Protein AF-A0A2D8G8D3-F1 (afdb_monomer)

Sequence (87 aa):
GKWRFKLKAKPSDDVGQSFSIHIPVDDRHDELVALFEATDFANKPTRVFVTGKLSTFDAPMNFVRKTGLSINVNSSKDILLKVPTKE

Solvent-accessible surface area (backbone atoms only — not comparable to full-atom values): 5324 Å² total; per-residue (Å²): 106,71,46,77,46,70,48,75,51,58,95,88,50,65,93,80,66,48,38,41,37,36,34,38,62,52,100,55,33,67,61,52,51,52,51,52,52,55,28,60,76,66,74,46,89,82,69,70,45,78,51,61,51,75,47,76,46,89,35,78,47,101,88,49,81,44,80,37,54,36,32,43,32,84,43,47,79,39,53,30,79,56,83,82,76,81,127

Radius of gyration: 14.56 Å; Cα contacts (8 Å, |Δi|>4): 125; chains: 1; bounding box: 34×34×36 Å

Nearest PDB structures (foldseek):
  5tws-assembly1_A  TM=3.597E-01  e=2.812E+00  Homo sapiens
  7kt9-assembly1_A  TM=3.596E-01  e=2.644E+00  Homo sapiens
  7ktl-assembly1_A  TM=3.476E-01  e=2.644E+00  Homo sapiens
  4yd2-assembly1_A  TM=3.527E-01  e=4.070E+00  Homo sapiens
  5cfi-assembly1_B  TM=4.720E-01  e=5.890E+00  Plasmodium falciparum 3D7

Foldseek 3Di:
DKDKDKADDDPPDDPPPIAIEIADPDDCNVVVVVVVVVCVVVVHDQDKQADFDKDWDWDDDPPDIDIGIYGYGPHPVRIGSDDDDDD

Secondary structure (DSSP, 8-state):
-EEEEEEPPPTTSPTT--EEEEEE-STTHHHHHHHHHHHHHTT-PPP-EE-SEEEEEEEE-SS-EEEEEEEE-S-GGGEESS-----

Structure (mmCIF, N/CA/C/O backbone):
data_AF-A0A2D8G8D3-F1
#
_entry.id   AF-A0A2D8G8D3-F1
#
loop_
_atom_site.group_PDB
_atom_site.id
_atom_site.type_symbol
_atom_site.label_atom_id
_atom_site.label_alt_id
_atom_site.label_comp_id
_atom_site.label_asym_id
_atom_site.label_entity_id
_atom_site.label_seq_id
_atom_site.pdbx_PDB_ins_code
_atom_site.Cartn_x
_atom_site.Cartn_y
_atom_site.Cartn_z
_atom_site.occupancy
_atom_site.B_iso_or_equiv
_atom_site.auth_seq_id
_atom_site.auth_comp_id
_atom_site.auth_asym_id
_atom_site.auth_atom_id
_atom_site.pdbx_PDB_model_num
ATOM 1 N N . GLY A 1 1 ? -14.805 7.667 -1.312 1.00 77.00 1 GLY A N 1
ATOM 2 C CA . GLY A 1 1 ? -13.624 8.093 -2.103 1.00 77.00 1 GLY A CA 1
ATOM 3 C C . GLY A 1 1 ? -12.487 7.099 -1.921 1.00 77.00 1 GLY A C 1
ATOM 4 O O . GLY A 1 1 ? -12.660 6.150 -1.165 1.00 77.00 1 GLY A O 1
ATOM 5 N N . LYS A 1 2 ? -11.343 7.277 -2.597 1.00 82.06 2 LYS A N 1
ATOM 6 C CA . LYS A 1 2 ? -10.120 6.491 -2.342 1.00 82.06 2 LYS A CA 1
ATOM 7 C C . LYS A 1 2 ? -8.967 7.427 -2.007 1.00 82.06 2 LYS A C 1
ATOM 9 O O . LYS A 1 2 ? -8.708 8.372 -2.747 1.00 82.06 2 LYS A O 1
ATOM 14 N N . TRP A 1 3 ? -8.273 7.131 -0.922 1.00 84.06 3 TRP A N 1
ATOM 15 C CA . TRP A 1 3 ? -7.039 7.786 -0.536 1.00 84.06 3 TRP A CA 1
ATOM 16 C C . TRP A 1 3 ? -5.850 7.084 -1.191 1.00 84.06 3 TRP A C 1
ATOM 18 O O . TRP A 1 3 ? -5.735 5.857 -1.164 1.00 84.06 3 TRP A O 1
ATOM 28 N N . ARG A 1 4 ? -4.967 7.862 -1.822 1.00 86.81 4 ARG A N 1
ATOM 29 C CA . ARG A 1 4 ? -3.746 7.354 -2.452 1.00 86.81 4 ARG A CA 1
ATOM 30 C C . ARG A 1 4 ? -2.556 7.635 -1.548 1.00 86.81 4 ARG A C 1
ATOM 32 O O . ARG A 1 4 ?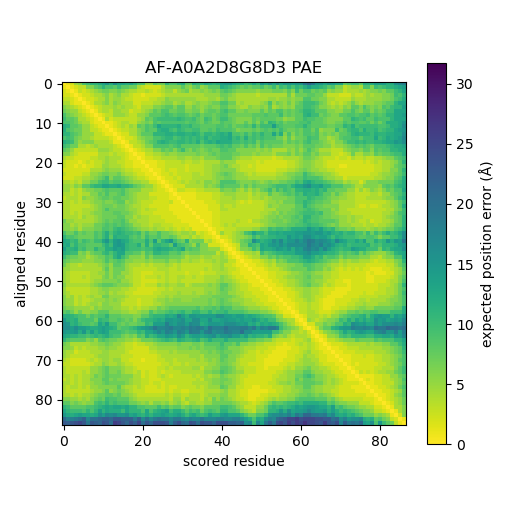 -2.065 8.761 -1.502 1.00 86.81 4 ARG A O 1
ATOM 39 N N . PHE A 1 5 ? -2.047 6.589 -0.916 1.00 83.25 5 PHE A N 1
ATOM 40 C CA . PHE A 1 5 ? -0.808 6.640 -0.158 1.00 83.25 5 PHE A CA 1
ATOM 41 C C . PHE A 1 5 ? 0.374 6.285 -1.070 1.00 83.25 5 PHE A C 1
ATOM 43 O O . PHE A 1 5 ? 0.375 5.240 -1.725 1.00 83.25 5 PHE A O 1
ATOM 50 N N . LYS A 1 6 ? 1.382 7.159 -1.162 1.00 81.62 6 LYS A N 1
ATOM 51 C CA . LYS A 1 6 ? 2.613 6.881 -1.920 1.00 81.62 6 LYS A CA 1
ATOM 52 C C . LYS A 1 6 ? 3.656 6.309 -0.968 1.00 81.62 6 LYS A C 1
ATOM 54 O O . LYS A 1 6 ? 4.199 7.050 -0.152 1.00 81.62 6 LYS A O 1
ATOM 59 N N . LEU A 1 7 ? 3.963 5.020 -1.105 1.00 79.81 7 LEU A N 1
ATOM 60 C CA . LEU A 1 7 ? 5.099 4.430 -0.411 1.00 79.81 7 LEU A CA 1
ATOM 61 C C . LEU A 1 7 ? 6.372 5.058 -0.986 1.00 79.81 7 LEU A C 1
ATOM 63 O O . LEU A 1 7 ? 6.660 4.904 -2.175 1.00 79.81 7 LEU A O 1
ATOM 67 N N . LYS A 1 8 ? 7.085 5.825 -0.160 1.00 78.62 8 LYS A N 1
ATOM 68 C CA . LYS A 1 8 ? 8.330 6.478 -0.560 1.00 78.62 8 LYS A CA 1
ATOM 69 C C . LYS A 1 8 ? 9.458 5.451 -0.551 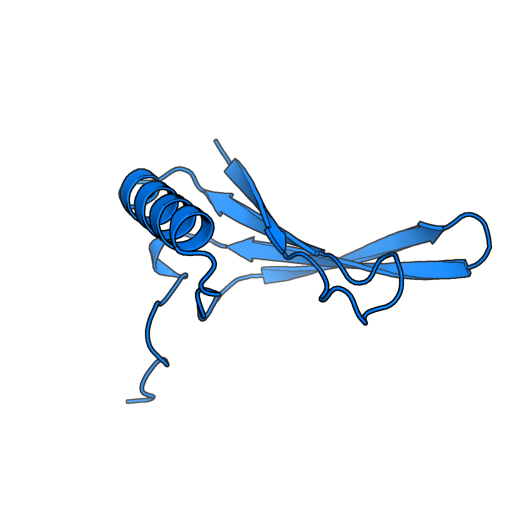1.00 78.62 8 LYS A C 1
ATOM 71 O O . LYS A 1 8 ? 9.584 4.679 0.397 1.00 78.62 8 LYS A O 1
ATOM 76 N N . ALA A 1 9 ? 10.274 5.476 -1.596 1.00 75.31 9 ALA A N 1
ATOM 77 C CA . ALA A 1 9 ? 11.555 4.791 -1.591 1.00 75.31 9 ALA A CA 1
ATOM 78 C C . ALA A 1 9 ? 12.472 5.371 -0.495 1.00 75.31 9 ALA A C 1
ATOM 80 O O . ALA A 1 9 ? 12.292 6.518 -0.062 1.00 75.31 9 ALA A O 1
ATOM 81 N N . LYS A 1 10 ? 13.453 4.594 -0.036 1.00 79.19 10 LYS A N 1
ATOM 82 C CA . LYS A 1 10 ? 14.490 5.099 0.870 1.00 79.19 10 LYS A CA 1
ATOM 83 C C . LYS A 1 10 ? 15.352 6.141 0.148 1.00 79.19 10 LYS A C 1
ATOM 85 O O . LYS A 1 10 ? 15.464 6.093 -1.074 1.00 79.19 10 LYS A O 1
ATOM 90 N N . PRO A 1 11 ? 16.044 7.032 0.881 1.00 76.56 11 PRO A N 1
ATOM 91 C CA . PRO A 1 11 ? 16.963 7.995 0.267 1.00 76.56 11 PRO A CA 1
ATOM 92 C C . PRO A 1 11 ? 18.084 7.350 -0.562 1.00 76.56 11 PRO A C 1
ATOM 94 O O . PRO A 1 11 ? 18.609 7.979 -1.470 1.00 76.56 11 PRO A O 1
ATOM 97 N N . SER A 1 12 ? 18.453 6.108 -0.234 1.00 80.75 12 SER A N 1
ATOM 98 C CA . SER A 1 12 ? 19.470 5.314 -0.931 1.00 80.75 12 SER A CA 1
ATOM 99 C C . SER A 1 12 ? 18.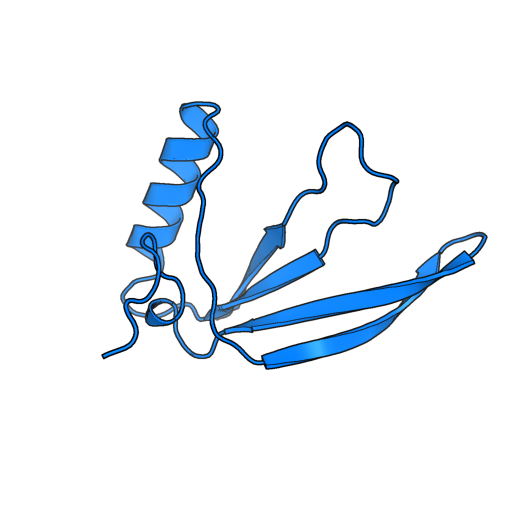946 4.544 -2.145 1.00 80.75 12 SER A C 1
ATOM 101 O O . SER A 1 12 ? 19.741 3.921 -2.840 1.00 80.75 12 SER A O 1
ATOM 103 N N . ASP A 1 13 ? 17.629 4.500 -2.349 1.00 79.31 13 ASP A N 1
ATOM 104 C CA . ASP A 1 1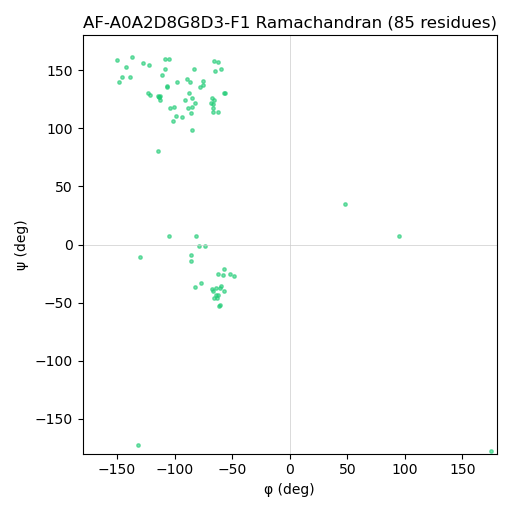3 ? 17.027 3.731 -3.434 1.00 79.31 13 ASP A CA 1
ATOM 105 C C . ASP A 1 13 ? 17.052 4.535 -4.739 1.00 79.31 13 ASP A C 1
ATOM 107 O O . ASP A 1 13 ? 16.954 5.765 -4.745 1.00 79.31 13 ASP A O 1
ATOM 111 N N . ASP A 1 14 ? 17.110 3.827 -5.868 1.00 79.38 14 ASP A N 1
ATOM 112 C CA . ASP A 1 14 ? 17.023 4.458 -7.180 1.00 79.38 14 ASP A CA 1
ATOM 113 C C . ASP A 1 14 ? 15.706 5.219 -7.375 1.00 79.38 14 ASP A C 1
ATOM 115 O O . ASP A 1 14 ? 14.624 4.831 -6.911 1.00 79.38 14 ASP A O 1
ATOM 119 N N . VAL A 1 15 ? 15.767 6.267 -8.196 1.00 72.81 15 VAL A N 1
ATOM 120 C CA . VAL A 1 15 ? 14.574 6.997 -8.624 1.00 72.81 15 VAL A CA 1
ATOM 121 C C . VAL A 1 15 ? 13.578 6.039 -9.299 1.00 72.81 15 VAL A C 1
ATOM 123 O O . VAL A 1 15 ? 13.905 5.257 -10.202 1.00 72.81 15 VAL A O 1
ATOM 126 N N . GLY A 1 16 ? 12.320 6.117 -8.857 1.00 73.25 16 GLY A N 1
ATOM 127 C CA . GLY A 1 16 ? 11.217 5.308 -9.379 1.00 73.25 16 GLY A CA 1
ATOM 128 C C . GLY A 1 16 ? 10.912 4.027 -8.596 1.00 73.25 16 GLY A C 1
ATOM 129 O O . GLY A 1 16 ? 10.061 3.268 -9.043 1.00 73.25 16 GLY A O 1
ATOM 130 N N . GLN A 1 17 ? 11.544 3.794 -7.440 1.00 78.12 17 GLN A N 1
ATOM 131 C CA . GLN A 1 17 ? 11.229 2.659 -6.547 1.00 78.12 17 GLN A CA 1
ATOM 132 C C . GLN A 1 17 ? 10.012 2.898 -5.625 1.00 78.12 17 GLN A C 1
ATOM 134 O O . GLN A 1 17 ? 9.699 2.094 -4.751 1.00 78.12 17 GLN A O 1
ATOM 139 N N . SER A 1 18 ? 9.297 4.007 -5.817 1.00 81.75 18 SER A N 1
ATOM 140 C CA . SER A 1 18 ? 8.070 4.330 -5.084 1.00 81.75 18 SER A CA 1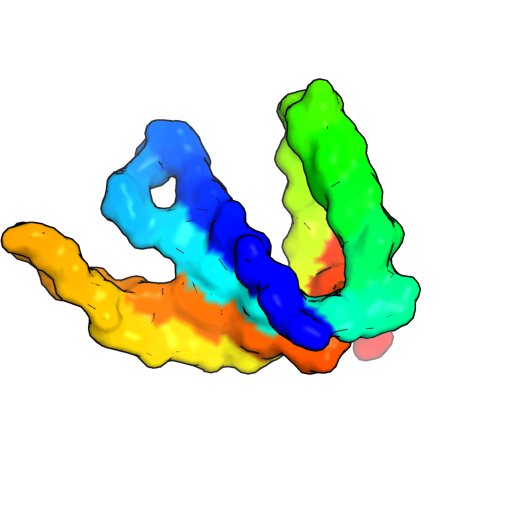
ATOM 141 C C . SER A 1 18 ? 6.853 3.712 -5.771 1.00 81.75 18 SER A C 1
ATOM 143 O O . SER A 1 18 ? 6.717 3.804 -6.992 1.00 81.75 18 SER A O 1
ATOM 145 N N . PHE A 1 19 ? 5.900 3.182 -5.005 1.00 85.75 19 PHE A N 1
ATOM 146 C CA . PHE A 1 19 ? 4.637 2.685 -5.558 1.00 85.75 19 PHE A CA 1
ATOM 147 C C . PHE A 1 19 ? 3.426 3.102 -4.720 1.00 85.75 19 PHE A C 1
ATOM 149 O O . PHE A 1 19 ? 3.549 3.568 -3.587 1.00 85.75 19 PHE A O 1
ATOM 156 N N . SER A 1 20 ? 2.236 3.036 -5.320 1.00 86.94 20 SER A N 1
ATOM 157 C CA . SER A 1 20 ? 1.005 3.548 -4.700 1.00 86.94 20 SER A CA 1
ATOM 158 C C . SER A 1 20 ? 0.192 2.444 -4.033 1.00 86.94 20 SER A C 1
ATOM 160 O O . SER A 1 20 ? 0.016 1.364 -4.597 1.00 86.94 20 SER A O 1
ATOM 162 N N . ILE A 1 21 ? -0.358 2.756 -2.864 1.00 88.25 21 ILE A N 1
ATOM 163 C CA . ILE A 1 21 ? -1.360 1.960 -2.161 1.00 88.25 21 ILE A CA 1
ATOM 164 C C . ILE A 1 21 ? -2.660 2.769 -2.170 1.00 88.25 21 ILE A C 1
ATOM 166 O O . ILE A 1 21 ? -2.683 3.931 -1.762 1.00 88.25 21 ILE A O 1
ATOM 170 N N . HIS A 1 22 ? -3.735 2.178 -2.678 1.00 90.12 22 HIS A N 1
ATOM 171 C CA . HIS A 1 22 ? -5.062 2.780 -2.698 1.00 90.12 22 HIS A CA 1
ATOM 172 C C . HIS A 1 22 ? -5.898 2.206 -1.563 1.00 90.12 22 HIS A C 1
ATOM 174 O O . HIS A 1 22 ? -6.166 1.004 -1.539 1.00 90.12 22 HIS A O 1
ATOM 180 N N . ILE A 1 23 ? -6.320 3.081 -0.658 1.00 88.50 23 ILE A N 1
ATOM 181 C CA . ILE A 1 23 ? -7.074 2.748 0.547 1.00 88.50 23 ILE A CA 1
ATOM 182 C C . ILE A 1 23 ? -8.466 3.376 0.398 1.00 88.50 23 ILE A C 1
ATOM 184 O O . ILE A 1 23 ? -8.560 4.559 0.058 1.00 88.50 23 ILE A O 1
ATOM 188 N N . PRO A 1 24 ? -9.563 2.629 0.574 1.00 87.81 24 PRO A N 1
ATOM 189 C CA . PRO A 1 24 ? -10.897 3.220 0.584 1.00 87.81 24 PRO A CA 1
ATOM 190 C C . PRO A 1 24 ? -11.057 4.168 1.778 1.00 87.81 24 PRO A C 1
ATOM 192 O O . PRO A 1 24 ? -10.454 3.974 2.829 1.00 87.81 24 PRO A O 1
ATOM 195 N N . VAL A 1 25 ? -11.876 5.200 1.597 1.00 87.75 25 VAL A N 1
ATOM 196 C CA . VAL A 1 25 ? -12.328 6.052 2.702 1.00 87.75 25 VAL A CA 1
ATOM 197 C C . VAL A 1 25 ? -13.548 5.374 3.324 1.00 87.75 25 VAL A C 1
ATOM 199 O O . VAL A 1 25 ? -14.637 5.452 2.755 1.00 87.75 25 VAL A O 1
ATOM 202 N N . ASP A 1 26 ? -13.327 4.656 4.420 1.00 88.44 26 ASP A N 1
ATOM 203 C CA . ASP A 1 26 ? -14.319 3.941 5.232 1.00 88.44 26 ASP A CA 1
ATOM 204 C C . ASP A 1 26 ? -14.105 4.273 6.733 1.00 88.44 26 ASP A C 1
ATOM 206 O O . ASP A 1 26 ? -13.294 5.137 7.067 1.00 88.44 26 ASP A O 1
ATOM 210 N N . ASP A 1 27 ? -14.815 3.599 7.641 1.00 86.00 27 ASP A N 1
ATOM 211 C CA . ASP A 1 27 ? -14.922 3.972 9.065 1.00 86.00 27 ASP A CA 1
ATOM 212 C C . ASP A 1 27 ? -13.594 4.087 9.843 1.00 86.00 27 ASP A C 1
ATOM 214 O O . ASP A 1 27 ? -13.556 4.739 10.884 1.00 86.00 27 ASP A O 1
ATOM 218 N N . ARG A 1 28 ? -12.498 3.467 9.378 1.00 86.50 28 ARG A N 1
ATOM 219 C CA . ARG A 1 28 ? -11.174 3.526 10.042 1.00 86.50 28 ARG A CA 1
ATOM 220 C C . ARG A 1 28 ? -10.189 4.456 9.321 1.00 86.50 28 ARG A C 1
ATOM 222 O O . ARG A 1 28 ? -9.001 4.475 9.645 1.00 86.50 28 ARG A O 1
ATOM 229 N N . HIS A 1 29 ? -10.648 5.204 8.317 1.00 85.56 29 HIS A N 1
ATOM 230 C CA . HIS A 1 29 ? -9.797 6.090 7.524 1.00 85.56 29 HIS A CA 1
ATOM 231 C C . HIS A 1 29 ? -9.129 7.170 8.381 1.00 85.56 29 HIS A C 1
ATOM 233 O O . HIS A 1 29 ? -7.904 7.281 8.361 1.00 85.56 29 HIS A O 1
ATOM 239 N N . ASP A 1 30 ? -9.914 7.907 9.166 1.00 86.00 30 ASP A N 1
ATOM 240 C CA . ASP A 1 30 ? -9.422 9.043 9.953 1.00 86.00 30 ASP A CA 1
ATOM 241 C C . ASP A 1 30 ? -8.411 8.604 11.023 1.00 86.00 30 ASP A C 1
ATOM 243 O O . ASP A 1 30 ? -7.394 9.263 11.232 1.00 86.00 30 ASP A O 1
ATOM 247 N N . GLU A 1 31 ? -8.627 7.438 11.642 1.00 86.75 31 GLU A N 1
ATOM 248 C CA . GLU A 1 31 ? -7.686 6.849 12.604 1.00 86.75 31 GLU A CA 1
ATOM 249 C C . GLU A 1 31 ? -6.334 6.527 11.947 1.00 86.75 31 GLU A C 1
ATOM 251 O O . GLU A 1 31 ? -5.273 6.820 12.502 1.00 86.75 31 GLU A O 1
ATOM 256 N N . LEU A 1 32 ? -6.353 5.946 10.743 1.00 86.62 32 LEU A N 1
ATOM 257 C CA . LEU A 1 32 ? -5.130 5.639 9.998 1.00 86.62 32 LEU A CA 1
ATOM 258 C C . LEU A 1 32 ? -4.399 6.897 9.533 1.00 86.62 32 LEU A C 1
ATOM 260 O O . LEU A 1 32 ? -3.168 6.919 9.566 1.00 86.62 32 LEU A O 1
ATOM 264 N N . VAL A 1 33 ? -5.134 7.928 9.110 1.00 86.50 33 VAL A N 1
ATOM 265 C CA . VAL A 1 33 ? -4.558 9.229 8.745 1.00 86.50 33 VAL A CA 1
ATOM 266 C C . VAL A 1 33 ? -3.859 9.83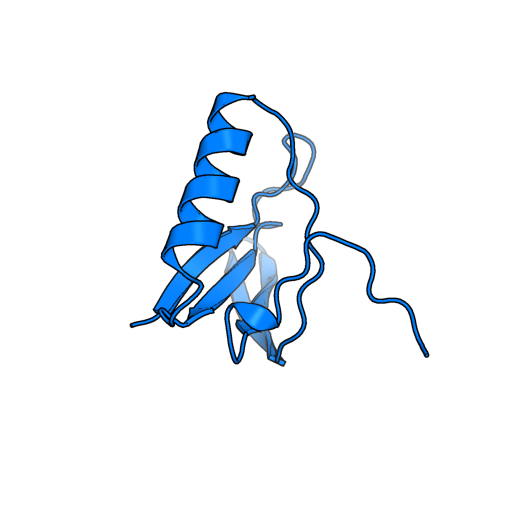8 9.954 1.00 86.50 33 VAL A C 1
ATOM 268 O O . VAL A 1 33 ? -2.660 10.103 9.877 1.00 86.50 33 VAL A O 1
ATOM 271 N N . ALA A 1 34 ? -4.555 9.950 11.088 1.00 86.75 34 ALA A N 1
ATOM 272 C CA . ALA A 1 34 ? -3.993 10.501 12.318 1.00 86.75 34 ALA A CA 1
ATOM 273 C C . ALA A 1 34 ? -2.740 9.736 12.776 1.00 86.75 34 ALA A C 1
ATOM 275 O O . ALA A 1 34 ? -1.753 10.340 13.199 1.00 86.75 34 ALA A O 1
ATOM 276 N N . LEU A 1 35 ? -2.741 8.404 12.650 1.00 85.12 35 LEU A N 1
ATOM 277 C CA . LEU A 1 35 ? -1.587 7.580 12.995 1.00 85.12 35 LEU A CA 1
ATOM 278 C C . LEU A 1 35 ? -0.390 7.842 12.074 1.00 85.12 35 LEU A C 1
ATOM 280 O O . LEU A 1 35 ? 0.730 8.000 12.563 1.00 85.12 35 LEU A O 1
ATOM 284 N N . PHE A 1 36 ? -0.601 7.901 10.756 1.00 82.88 36 PHE A N 1
ATOM 285 C CA . PHE A 1 36 ? 0.488 8.179 9.818 1.00 82.88 36 PHE A CA 1
ATOM 286 C C . PHE A 1 36 ? 1.029 9.605 9.978 1.00 82.88 36 PHE A C 1
ATOM 288 O O 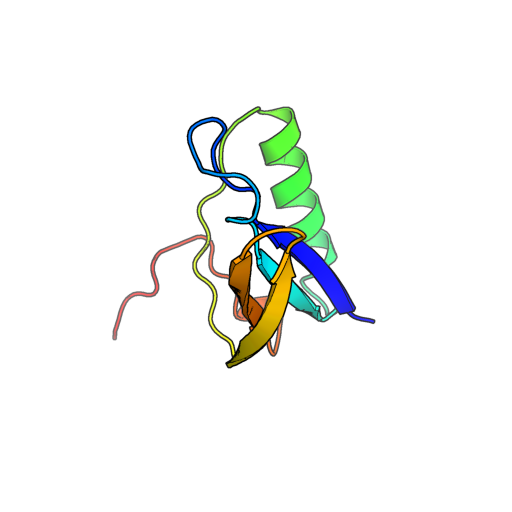. PHE 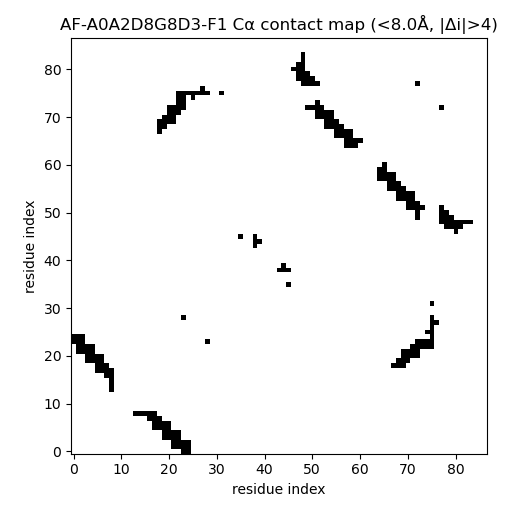A 1 36 ? 2.249 9.774 9.993 1.00 82.88 36 PHE A O 1
ATOM 295 N N . GLU A 1 37 ? 0.168 10.599 10.196 1.00 84.12 37 GLU A N 1
ATOM 296 C CA . GLU A 1 37 ? 0.573 11.987 10.457 1.00 84.12 37 GLU A CA 1
ATOM 297 C C . GLU A 1 37 ? 1.390 12.122 11.748 1.00 84.12 37 GLU A C 1
ATOM 299 O O . GLU A 1 37 ? 2.468 12.721 11.740 1.00 84.12 37 GLU A O 1
ATOM 304 N N . ALA A 1 38 ? 0.945 11.497 12.843 1.00 80.19 38 ALA A N 1
ATOM 305 C CA . ALA A 1 38 ? 1.681 11.507 14.108 1.00 80.19 38 ALA A CA 1
ATOM 306 C C . ALA A 1 38 ? 3.084 10.889 13.968 1.00 80.19 38 ALA A C 1
ATOM 308 O O . ALA A 1 38 ? 4.044 11.339 14.598 1.00 80.19 38 ALA A O 1
ATOM 309 N N . THR A 1 39 ? 3.222 9.858 13.132 1.00 71.62 39 THR A N 1
ATOM 310 C CA . THR A 1 39 ? 4.510 9.183 12.920 1.00 71.62 39 THR A CA 1
ATOM 311 C C . THR A 1 39 ? 5.464 9.953 12.011 1.00 71.62 39 THR A C 1
ATOM 313 O O . THR A 1 39 ? 6.671 9.942 12.268 1.00 71.62 39 THR A O 1
ATOM 316 N N . ASP A 1 40 ? 4.934 10.676 11.018 1.00 73.44 40 ASP A N 1
ATOM 317 C CA . ASP A 1 40 ? 5.710 11.594 10.176 1.00 73.44 40 ASP A CA 1
ATOM 318 C C . ASP A 1 40 ? 6.267 12.747 11.024 1.00 73.44 40 ASP A C 1
ATOM 320 O O . ASP A 1 40 ? 7.464 13.032 10.981 1.00 73.44 40 ASP A O 1
ATOM 324 N N . PHE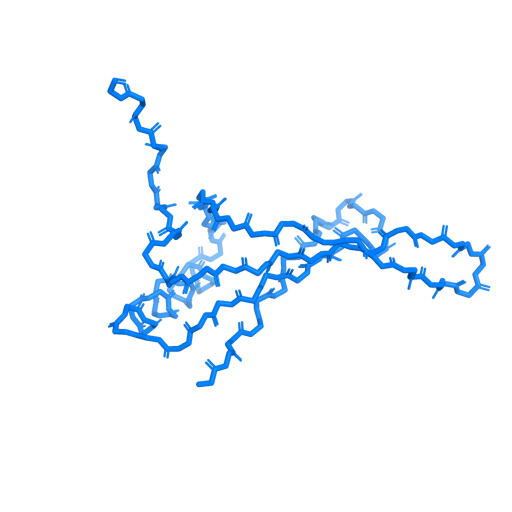 A 1 41 ? 5.442 13.311 11.917 1.00 62.00 41 PHE A N 1
ATOM 325 C CA . PHE A 1 41 ? 5.876 14.332 12.877 1.00 62.00 41 PHE A CA 1
ATOM 326 C C . PHE A 1 41 ? 6.981 13.830 13.822 1.00 62.00 41 PHE A C 1
ATOM 328 O O . PHE A 1 41 ? 7.914 14.560 14.152 1.00 62.00 41 PHE A O 1
ATOM 335 N N . ALA A 1 42 ? 6.912 12.563 14.237 1.00 72.75 42 ALA A N 1
ATOM 336 C CA . ALA A 1 42 ? 7.918 11.939 15.093 1.00 72.75 42 ALA A CA 1
ATOM 337 C C . ALA A 1 42 ? 9.191 11.490 14.344 1.00 72.75 42 ALA A C 1
ATOM 339 O O . ALA A 1 42 ? 10.091 10.933 14.980 1.00 72.75 42 ALA A O 1
ATOM 340 N N . ASN A 1 43 ? 9.263 11.680 13.019 1.00 74.19 43 ASN A N 1
ATOM 341 C CA . ASN A 1 43 ? 10.317 11.172 12.133 1.00 74.19 43 ASN A CA 1
ATOM 342 C C . ASN A 1 43 ? 10.620 9.673 12.353 1.00 74.19 43 ASN A C 1
ATOM 344 O O . ASN A 1 43 ? 11.770 9.227 12.291 1.00 74.19 43 ASN A O 1
ATOM 348 N N . LYS A 1 44 ? 9.584 8.884 12.668 1.00 75.88 44 LYS A N 1
ATOM 349 C CA . LYS A 1 44 ? 9.689 7.441 12.910 1.00 75.88 44 LYS A CA 1
ATOM 350 C C . LYS A 1 44 ? 8.946 6.685 11.811 1.00 75.88 44 LYS A C 1
ATOM 352 O O . LYS A 1 44 ? 7.762 6.938 11.603 1.00 75.88 44 LYS A O 1
ATOM 357 N N . PRO A 1 45 ? 9.592 5.724 11.128 1.00 75.88 45 PRO A N 1
ATOM 358 C CA . PRO A 1 45 ? 8.917 4.948 10.101 1.00 75.88 45 PRO A CA 1
ATOM 359 C C . PRO A 1 45 ? 7.848 4.044 10.725 1.00 75.88 45 PRO A C 1
ATOM 361 O O . PRO A 1 45 ? 8.143 3.225 11.598 1.00 75.88 45 PRO A O 1
ATOM 364 N N . THR A 1 46 ? 6.616 4.144 10.231 1.00 79.69 46 THR A N 1
ATOM 365 C CA . THR A 1 46 ? 5.529 3.237 10.615 1.00 79.69 46 THR A CA 1
ATOM 366 C C . THR A 1 46 ? 5.572 1.985 9.766 1.00 79.69 46 THR A C 1
ATOM 368 O O . THR A 1 46 ? 5.410 2.029 8.545 1.00 79.69 46 THR A O 1
ATOM 371 N N . ARG A 1 47 ? 5.770 0.838 10.416 1.00 83.25 47 ARG A N 1
ATOM 372 C CA . ARG A 1 47 ? 5.635 -0.461 9.761 1.00 83.25 47 ARG A CA 1
ATOM 373 C C . ARG A 1 47 ? 4.171 -0.884 9.775 1.00 83.25 47 ARG A C 1
ATOM 375 O O . ARG A 1 47 ? 3.567 -0.973 10.838 1.00 83.25 47 ARG A O 1
ATOM 382 N N . VAL A 1 48 ? 3.643 -1.205 8.600 1.00 86.50 48 VAL A N 1
ATOM 383 C CA . VAL A 1 48 ? 2.301 -1.770 8.428 1.00 86.50 48 VAL A CA 1
ATOM 384 C C . VAL A 1 48 ? 2.354 -3.042 7.592 1.00 86.50 48 VAL A C 1
ATOM 386 O O . VAL A 1 48 ? 3.280 -3.244 6.803 1.00 86.50 48 VAL A O 1
ATOM 389 N N . PHE A 1 49 ? 1.349 -3.890 7.755 1.00 88.38 49 PHE A N 1
ATOM 390 C CA . PHE A 1 49 ? 1.100 -5.070 6.937 1.00 88.38 49 PHE A CA 1
ATOM 391 C C . PHE A 1 49 ? -0.180 -4.821 6.150 1.00 88.38 49 PHE A C 1
ATOM 393 O O . PHE A 1 49 ? -1.186 -4.425 6.730 1.00 88.38 49 PHE A O 1
ATOM 400 N N . VAL A 1 50 ? -0.129 -5.007 4.834 1.00 89.38 50 VAL A N 1
ATOM 401 C CA . VAL A 1 50 ? -1.233 -4.659 3.935 1.00 89.38 50 VAL A CA 1
ATOM 402 C C . VAL A 1 50 ? -1.680 -5.903 3.191 1.00 89.38 50 VAL A C 1
ATOM 404 O O . VAL A 1 50 ? -0.858 -6.579 2.571 1.00 89.38 50 VAL A O 1
ATOM 407 N N . THR A 1 51 ? -2.983 -6.166 3.217 1.00 91.44 51 THR A N 1
ATOM 408 C CA . THR A 1 51 ? -3.625 -7.174 2.368 1.00 91.44 51 THR A CA 1
ATOM 409 C C . THR A 1 51 ? -4.414 -6.474 1.268 1.00 91.44 51 THR A C 1
ATOM 411 O O . THR A 1 51 ? -5.093 -5.481 1.507 1.00 91.44 51 THR A O 1
ATOM 414 N N . GLY A 1 52 ? -4.308 -6.949 0.031 1.00 91.62 52 GLY A N 1
ATOM 415 C CA . GLY A 1 52 ? -5.018 -6.336 -1.085 1.00 91.62 52 GLY A CA 1
ATOM 416 C C . GLY A 1 52 ? -4.657 -6.954 -2.425 1.00 91.62 52 GLY A C 1
ATOM 417 O O . GLY A 1 52 ? -3.864 -7.891 -2.516 1.00 91.62 52 GLY A O 1
ATOM 418 N N . LYS A 1 53 ? -5.232 -6.401 -3.490 1.00 94.38 53 LYS A N 1
ATOM 419 C CA . LYS A 1 53 ? -4.941 -6.806 -4.864 1.00 94.38 53 LYS A CA 1
ATOM 420 C C . LYS A 1 53 ? -3.723 -6.049 -5.386 1.00 94.38 53 LYS A C 1
ATOM 422 O O . LYS A 1 53 ? -3.798 -4.839 -5.610 1.00 94.38 53 LYS A O 1
ATOM 427 N N . LEU A 1 54 ? -2.629 -6.771 -5.620 1.00 93.38 54 LEU A N 1
ATOM 428 C CA . LEU A 1 54 ? -1.464 -6.260 -6.342 1.00 93.38 54 LEU A CA 1
ATOM 429 C C . LEU A 1 54 ? -1.776 -6.199 -7.843 1.00 93.38 54 LEU A C 1
ATOM 431 O O . LEU A 1 54 ? -2.407 -7.094 -8.405 1.00 93.38 54 LEU A O 1
ATOM 435 N N . SER A 1 55 ? -1.374 -5.121 -8.502 1.00 93.25 55 SER A N 1
ATOM 436 C CA . SER A 1 55 ? -1.522 -4.942 -9.946 1.00 93.25 55 SER A CA 1
ATOM 437 C C . SER A 1 55 ? -0.269 -4.307 -10.527 1.00 93.25 55 SER A C 1
ATOM 439 O O . SER A 1 55 ? 0.350 -3.447 -9.893 1.00 93.25 55 SER A O 1
ATOM 441 N N . THR A 1 56 ? 0.080 -4.733 -11.737 1.00 93.81 56 THR A N 1
ATOM 442 C CA . THR A 1 56 ? 1.215 -4.226 -12.505 1.00 93.81 56 THR A CA 1
ATOM 443 C C . THR A 1 56 ? 0.725 -3.391 -13.683 1.00 93.81 56 THR A C 1
ATOM 445 O O . THR A 1 56 ? -0.375 -3.604 -14.194 1.00 93.81 56 THR A O 1
ATOM 448 N N . PHE A 1 57 ? 1.524 -2.415 -14.100 1.00 89.00 57 PHE A N 1
ATOM 449 C CA . PHE A 1 57 ? 1.271 -1.617 -15.299 1.00 89.00 57 PHE A CA 1
ATOM 450 C C . PHE A 1 57 ? 2.592 -1.163 -15.919 1.00 89.00 57 PHE A C 1
ATOM 452 O O . PHE A 1 57 ? 3.616 -1.104 -15.235 1.00 89.00 57 PHE A O 1
ATOM 459 N N . ASP A 1 58 ? 2.575 -0.817 -17.203 1.00 89.06 58 ASP A N 1
ATOM 460 C CA . ASP A 1 58 ? 3.753 -0.261 -17.863 1.00 89.06 58 ASP A CA 1
ATOM 461 C C . ASP A 1 58 ? 4.064 1.134 -17.309 1.00 89.06 58 ASP A C 1
ATOM 463 O O . ASP A 1 58 ? 3.241 2.048 -17.380 1.00 89.06 58 ASP A O 1
ATOM 467 N N . ALA A 1 59 ? 5.270 1.305 -16.765 1.00 84.75 59 ALA A N 1
ATOM 468 C CA . ALA A 1 59 ? 5.781 2.577 -16.266 1.00 84.75 59 ALA A CA 1
ATOM 469 C C . ALA A 1 59 ? 6.972 3.023 -17.133 1.00 84.75 59 ALA A C 1
ATOM 471 O O . ALA A 1 59 ? 8.133 2.793 -16.771 1.00 84.75 59 ALA A O 1
ATOM 472 N N . PRO A 1 60 ? 6.714 3.622 -18.312 1.00 78.19 60 PRO A N 1
ATOM 473 C CA . PRO A 1 60 ? 7.781 4.135 -19.156 1.00 78.19 60 PRO A CA 1
ATOM 474 C C . PRO A 1 60 ? 8.490 5.295 -18.447 1.00 78.19 60 PRO A C 1
ATOM 476 O O . PRO A 1 60 ? 7.862 6.278 -18.056 1.00 78.19 60 PRO A O 1
ATOM 479 N N . MET A 1 61 ? 9.807 5.182 -18.283 1.00 77.06 61 MET A N 1
ATOM 480 C CA . MET A 1 61 ? 10.679 6.293 -17.904 1.00 77.06 61 MET A CA 1
ATOM 481 C C . MET A 1 61 ? 11.466 6.756 -19.131 1.00 77.06 61 MET A C 1
ATOM 483 O O . MET A 1 61 ? 11.643 5.989 -20.076 1.00 77.06 61 MET A O 1
ATOM 487 N N . ASN A 1 62 ? 11.986 7.987 -19.085 1.00 73.81 62 ASN A N 1
ATOM 488 C CA . ASN A 1 62 ? 12.683 8.648 -20.200 1.00 73.81 62 ASN A CA 1
ATOM 489 C C . ASN A 1 62 ? 13.766 7.790 -20.890 1.00 73.81 62 ASN A C 1
ATOM 491 O O . ASN A 1 62 ? 14.027 7.996 -22.068 1.00 73.81 62 ASN A O 1
ATOM 495 N N . PHE A 1 63 ? 14.377 6.831 -20.181 1.00 68.88 63 PHE A N 1
ATOM 496 C CA . PHE A 1 63 ? 15.476 6.006 -20.701 1.00 68.88 63 PHE A CA 1
ATOM 497 C C . PHE A 1 63 ? 15.298 4.489 -20.503 1.00 68.88 63 PHE A C 1
ATOM 499 O O . PHE A 1 63 ? 16.067 3.714 -21.063 1.00 68.88 63 PHE A O 1
ATOM 506 N N . VAL A 1 64 ? 14.313 4.040 -19.712 1.00 74.06 64 VAL A N 1
ATOM 507 C CA . VAL A 1 64 ? 14.111 2.618 -19.363 1.00 74.06 64 VAL A CA 1
ATOM 508 C C . VAL A 1 64 ? 12.618 2.343 -19.166 1.00 74.06 64 VAL A C 1
ATOM 510 O O . VAL A 1 64 ? 11.912 3.141 -18.551 1.00 74.06 64 VAL A O 1
ATOM 513 N N . ARG A 1 65 ? 12.115 1.196 -19.638 1.00 75.62 65 ARG A N 1
ATOM 514 C CA . ARG A 1 65 ? 10.780 0.711 -19.251 1.00 75.62 65 ARG A CA 1
ATOM 515 C C . ARG A 1 65 ? 10.867 0.004 -17.903 1.00 75.62 65 ARG A C 1
ATOM 517 O O . ARG A 1 65 ? 11.602 -0.970 -17.774 1.00 75.62 65 ARG A O 1
ATOM 524 N N . LYS A 1 66 ? 10.109 0.476 -16.913 1.00 84.19 66 LYS A N 1
ATOM 525 C CA . LYS A 1 66 ? 9.936 -0.213 -15.629 1.00 84.19 66 LYS A CA 1
ATOM 526 C C . LYS A 1 66 ? 8.525 -0.791 -15.525 1.00 84.19 66 LYS A C 1
ATOM 528 O O . LYS A 1 66 ? 7.606 -0.359 -16.219 1.00 84.19 66 LYS A O 1
ATOM 533 N N . THR A 1 67 ? 8.357 -1.768 -14.637 1.00 88.00 67 THR A N 1
ATOM 534 C CA . THR A 1 67 ? 7.033 -2.239 -14.215 1.00 88.00 67 THR A CA 1
ATOM 535 C C . THR A 1 67 ? 6.572 -1.391 -13.037 1.00 88.00 67 THR A C 1
ATOM 537 O O . THR A 1 67 ? 7.212 -1.379 -11.987 1.00 88.00 67 THR A O 1
ATOM 540 N N . GLY A 1 68 ? 5.474 -0.665 -13.213 1.00 89.06 68 GLY A N 1
ATOM 541 C CA . GLY A 1 68 ? 4.798 0.041 -12.137 1.00 89.06 68 GLY A CA 1
ATOM 542 C C . GLY A 1 68 ? 4.016 -0.930 -11.261 1.00 89.06 68 GLY A C 1
ATOM 543 O O . GLY A 1 68 ? 3.397 -1.868 -11.762 1.00 89.06 68 GLY A O 1
ATOM 544 N N . LEU A 1 69 ? 4.031 -0.692 -9.950 1.00 90.94 69 LEU A N 1
ATOM 545 C CA . LEU A 1 69 ? 3.258 -1.458 -8.975 1.00 90.94 69 LEU A CA 1
ATOM 546 C C . LEU A 1 69 ? 2.142 -0.598 -8.379 1.00 90.94 69 LEU A C 1
ATOM 548 O O . LEU A 1 69 ? 2.291 0.608 -8.160 1.00 90.94 69 LEU A O 1
ATOM 552 N N . SER A 1 70 ? 1.010 -1.225 -8.084 1.00 91.12 70 SER A N 1
ATOM 553 C CA . SER A 1 70 ? -0.031 -0.635 -7.245 1.00 91.12 70 SER A CA 1
ATOM 554 C C . SER A 1 70 ? -0.727 -1.704 -6.417 1.00 91.12 70 SER A C 1
ATOM 556 O O . SER A 1 70 ? -0.932 -2.822 -6.890 1.00 91.12 70 SER A O 1
ATOM 558 N N . ILE A 1 71 ? -1.096 -1.363 -5.187 1.00 93.62 71 ILE A N 1
ATOM 559 C CA . ILE A 1 71 ? -1.909 -2.224 -4.325 1.00 93.62 71 ILE A CA 1
ATOM 560 C C . ILE A 1 71 ? -3.258 -1.548 -4.124 1.00 93.62 71 ILE A C 1
ATOM 562 O O . ILE A 1 71 ? -3.317 -0.387 -3.726 1.00 93.62 71 ILE A O 1
ATOM 566 N N . ASN A 1 72 ? -4.340 -2.272 -4.392 1.00 92.69 72 ASN A N 1
ATOM 567 C CA . ASN A 1 72 ? -5.692 -1.848 -4.049 1.00 92.69 72 ASN A CA 1
ATOM 568 C C . ASN A 1 72 ? -6.163 -2.633 -2.830 1.00 92.69 72 ASN A C 1
ATOM 570 O O . ASN A 1 72 ? -6.272 -3.858 -2.882 1.00 92.69 72 ASN A O 1
ATOM 574 N N . VAL A 1 73 ? -6.427 -1.914 -1.752 1.00 92.44 73 VAL A N 1
ATOM 575 C CA . VAL A 1 73 ? -6.928 -2.460 -0.494 1.00 92.44 73 VAL A CA 1
ATOM 576 C C . VAL A 1 73 ? -8.464 -2.465 -0.533 1.00 92.44 73 VAL A C 1
ATOM 578 O O . VAL A 1 73 ? -9.054 -1.542 -1.103 1.00 92.44 73 VAL A O 1
ATOM 581 N N . ASN A 1 74 ? -9.118 -3.493 0.021 1.00 90.44 74 ASN A N 1
ATOM 582 C CA . ASN A 1 74 ? -10.585 -3.594 0.004 1.00 90.44 74 ASN A CA 1
ATOM 583 C C . ASN A 1 74 ? -11.234 -2.780 1.129 1.00 90.44 74 ASN A C 1
ATOM 585 O O . ASN A 1 74 ? -12.286 -2.185 0.903 1.00 90.44 74 ASN A O 1
ATOM 589 N N . SER A 1 75 ? -10.600 -2.734 2.303 1.00 89.38 75 SER A N 1
ATOM 590 C CA . SER A 1 75 ? -10.964 -1.893 3.448 1.00 89.38 75 SER A CA 1
ATOM 591 C C . SER A 1 75 ? -9.711 -1.382 4.152 1.00 89.38 75 SER A C 1
ATOM 593 O O . SER A 1 75 ? -8.681 -2.049 4.183 1.00 89.38 75 SER A O 1
ATOM 595 N N . SER A 1 76 ? -9.793 -0.233 4.812 1.00 86.94 76 SER A N 1
ATOM 596 C CA . SER A 1 76 ? -8.765 0.201 5.766 1.00 86.94 76 SER A CA 1
ATOM 597 C C . SER A 1 76 ? -8.420 -0.854 6.836 1.00 86.94 76 SER A C 1
ATOM 599 O O . SER A 1 76 ? -7.299 -0.877 7.348 1.00 86.94 76 SER A O 1
ATOM 601 N N . LYS A 1 77 ? -9.350 -1.772 7.147 1.00 88.56 77 LYS A N 1
ATOM 602 C CA . LYS A 1 77 ? -9.136 -2.893 8.075 1.00 88.56 77 LYS A CA 1
ATOM 603 C C . LYS A 1 77 ? -8.060 -3.870 7.610 1.00 88.56 77 LYS A C 1
ATOM 605 O O . LYS A 1 77 ? -7.404 -4.474 8.455 1.00 88.56 77 LYS A O 1
ATOM 610 N N . ASP A 1 78 ? -7.816 -3.950 6.307 1.00 89.88 78 ASP A N 1
ATOM 611 C CA . ASP A 1 78 ? -6.770 -4.791 5.721 1.00 89.88 78 ASP A CA 1
ATOM 612 C C . ASP A 1 78 ? -5.352 -4.225 5.948 1.00 89.88 78 ASP A C 1
ATOM 614 O O . ASP A 1 78 ? -4.361 -4.828 5.524 1.00 89.88 78 ASP A O 1
ATOM 618 N N . ILE A 1 79 ? -5.244 -3.059 6.600 1.00 89.25 79 ILE A N 1
ATOM 619 C CA . ILE A 1 79 ? -3.991 -2.463 7.059 1.00 89.25 79 ILE A CA 1
ATOM 620 C C . ILE A 1 79 ? -3.823 -2.770 8.546 1.00 89.25 79 ILE A C 1
ATOM 622 O O . ILE A 1 79 ? -4.527 -2.238 9.415 1.00 89.25 79 ILE A O 1
ATOM 626 N N . LEU A 1 80 ? -2.852 -3.622 8.848 1.00 89.12 80 LEU A N 1
ATOM 627 C CA . LEU A 1 80 ? -2.545 -4.084 10.194 1.00 89.12 80 LEU A CA 1
ATOM 628 C C . LEU A 1 80 ? -1.259 -3.426 10.699 1.00 89.12 80 LEU A C 1
ATOM 630 O O . LEU A 1 80 ? -0.258 -3.348 9.991 1.00 89.12 80 LEU A O 1
ATOM 634 N N . LEU A 1 81 ? -1.273 -2.984 11.955 1.00 86.88 81 LEU A N 1
ATOM 635 C CA . LEU A 1 81 ? -0.099 -2.410 12.631 1.00 86.88 81 LEU A CA 1
ATOM 636 C C . LEU A 1 81 ? 0.796 -3.482 13.270 1.00 86.88 81 LEU A C 1
ATOM 638 O O . LEU A 1 81 ? 1.925 -3.214 13.671 1.00 86.88 81 LEU A O 1
ATOM 642 N N . LYS A 1 82 ? 0.281 -4.707 13.387 1.00 85.62 82 LYS A N 1
ATOM 643 C CA . LYS A 1 82 ? 0.983 -5.867 13.933 1.00 85.62 82 LYS A CA 1
ATOM 644 C C . LYS A 1 82 ? 1.013 -6.968 12.885 1.00 85.62 82 LYS A C 1
ATOM 646 O O . LYS A 1 82 ? 0.160 -7.007 11.999 1.00 85.62 82 LYS A O 1
ATOM 651 N N . VAL A 1 83 ? 2.011 -7.841 12.994 1.00 82.25 83 VAL A N 1
ATOM 652 C CA . VAL A 1 83 ? 2.116 -9.026 12.138 1.00 82.25 83 VAL A CA 1
ATOM 653 C C . VAL A 1 83 ? 0.819 -9.828 12.290 1.00 82.25 83 VAL A C 1
ATOM 655 O O . VAL A 1 83 ? 0.425 -10.079 13.431 1.00 82.25 83 VAL A O 1
ATOM 658 N N . PRO A 1 84 ? 0.156 -10.230 11.194 1.00 77.56 84 PRO A N 1
ATOM 659 C CA . PRO A 1 84 ? -0.950 -11.168 11.291 1.00 77.56 84 PRO A CA 1
ATOM 660 C C . PRO A 1 84 ? -0.422 -12.492 11.854 1.00 77.56 84 PRO A C 1
ATOM 662 O O . PRO A 1 84 ? 0.412 -13.154 11.234 1.00 77.56 84 PRO A O 1
ATOM 665 N N . THR A 1 85 ? -0.867 -12.862 13.052 1.00 77.06 85 THR A N 1
ATOM 666 C CA . THR A 1 85 ? -0.679 -14.214 13.582 1.00 77.06 85 THR A CA 1
ATOM 667 C C . THR A 1 85 ? -1.494 -15.164 12.717 1.00 77.06 85 THR A C 1
ATOM 669 O O . THR A 1 85 ? -2.699 -14.977 12.572 1.00 77.06 85 THR A O 1
ATOM 672 N N . LYS A 1 86 ? -0.834 -16.150 12.102 1.00 63.94 86 LYS A N 1
ATOM 673 C CA . LYS A 1 86 ? -1.549 -17.301 11.549 1.00 63.94 86 LYS A CA 1
ATOM 674 C C . LYS A 1 86 ? -2.136 -18.064 12.735 1.00 63.94 86 LYS A C 1
ATOM 676 O O . LYS A 1 86 ? -1.362 -18.495 13.588 1.00 63.94 86 LYS A O 1
ATOM 681 N N . GLU A 1 87 ? -3.460 -18.149 12.801 1.00 49.03 87 GLU A N 1
ATOM 682 C CA . GLU A 1 87 ? -4.141 -19.207 13.557 1.00 49.03 87 GLU A CA 1
ATOM 683 C C . GLU A 1 87 ? -3.948 -20.558 12.859 1.00 49.03 87 GLU A C 1
ATOM 685 O O . GLU A 1 87 ? -3.848 -20.569 11.605 1.00 49.03 87 GLU A O 1
#

Mean predicted aligned error: 6.44 Å

pLDDT: mean 83.05, std 7.82, range [49.03, 94.38]